Protein AF-A0A0C9LYZ3-F1 (afdb_monomer_lite)

Secondary structure (DSSP, 8-state):
-HHHHHHHSS---------TTHHHHS-HHHHHHHHHTTT--HHHHHHHHHHHSS--B--EETTEEPPPB--SSS--

Foldseek 3Di:
DVVCCVVPVDDDDDDDDDDPQPLLPDDCVVVLVVVVPDPDDPVVSVVVCVVQPPDWDWDADPNDIDPIDDDNHRDD

Radius of gyration: 21.55 Å; chains: 1; bounding box: 47×30×56 Å

pLDDT: mean 88.26, std 8.79, range [54.31, 97.19]

Sequence (76 aa):
MHDYFVAHRRRPVVAFLDIKSAYDTVDRRVIWSVLARSSLPRAVLGLLINMFDDVSVSVLIANHNSAAFSPVTGVL

Organism: NCBI:txid91626

Structure (mmCIF, N/CA/C/O backbone):
data_AF-A0A0C9LYZ3-F1
#
_entry.id   AF-A0A0C9LYZ3-F1
#
loop_
_atom_site.group_PDB
_atom_site.id
_atom_site.type_symbol
_atom_site.label_atom_id
_atom_site.label_alt_id
_atom_site.label_comp_id
_atom_site.label_asym_id
_atom_site.label_entity_id
_atom_site.label_seq_id
_atom_site.pdbx_PDB_ins_code
_atom_site.Cartn_x
_atom_site.Cartn_y
_atom_site.Cartn_z
_atom_site.occupancy
_atom_site.B_iso_or_equiv
_atom_site.auth_seq_id
_atom_site.auth_comp_id
_atom_site.auth_asym_id
_atom_site.auth_atom_id
_atom_site.pdbx_PDB_model_num
ATOM 1 N N . MET A 1 1 ? 28.460 -1.072 -16.301 1.00 63.69 1 MET A N 1
ATOM 2 C CA . MET A 1 1 ? 28.402 0.150 -17.150 1.00 63.69 1 MET A CA 1
ATOM 3 C C . MET A 1 1 ? 29.218 -0.002 -18.427 1.00 63.69 1 MET A C 1
ATOM 5 O O . MET A 1 1 ? 28.674 0.260 -19.492 1.00 63.69 1 MET A O 1
ATOM 9 N N . HIS A 1 2 ? 30.481 -0.444 -18.338 1.00 72.44 2 HIS A N 1
ATOM 10 C CA . HIS A 1 2 ? 31.318 -0.738 -19.507 1.00 72.44 2 HIS A CA 1
ATOM 11 C C . HIS A 1 2 ? 30.674 -1.793 -20.425 1.00 72.44 2 HIS A C 1
ATOM 13 O O . HIS A 1 2 ? 30.470 -1.527 -21.604 1.00 72.44 2 HIS A O 1
ATOM 19 N N . ASP A 1 3 ? 30.202 -2.907 -19.861 1.00 83.38 3 ASP A N 1
ATOM 20 C CA . ASP A 1 3 ? 29.608 -4.011 -20.637 1.00 83.38 3 ASP A CA 1
ATOM 21 C C . ASP A 1 3 ? 28.313 -3.619 -21.366 1.00 83.38 3 ASP A C 1
ATOM 23 O O . ASP A 1 3 ? 28.091 -4.002 -22.513 1.00 83.38 3 ASP A O 1
ATOM 27 N N . TYR A 1 4 ? 27.478 -2.776 -20.745 1.00 85.31 4 TYR A N 1
ATOM 28 C CA . TYR A 1 4 ? 26.272 -2.241 -21.387 1.00 85.31 4 TYR A CA 1
ATOM 29 C C . TYR A 1 4 ? 26.625 -1.388 -22.608 1.00 85.31 4 TYR A C 1
ATOM 31 O O . TYR A 1 4 ? 25.991 -1.510 -23.656 1.00 85.31 4 TYR A O 1
ATOM 39 N N . PHE A 1 5 ? 27.655 -0.546 -22.484 1.00 84.44 5 PHE A N 1
ATOM 40 C CA . PHE A 1 5 ? 28.133 0.278 -23.587 1.00 84.44 5 PHE A CA 1
ATOM 41 C C . PHE A 1 5 ? 28.750 -0.570 -24.705 1.00 84.44 5 PHE A C 1
ATOM 43 O O . PHE A 1 5 ? 28.485 -0.300 -25.873 1.00 84.44 5 PHE A O 1
ATOM 50 N N . VAL A 1 6 ? 29.513 -1.613 -24.367 1.00 87.31 6 VAL A N 1
ATOM 51 C CA . VAL A 1 6 ? 30.080 -2.551 -25.349 1.00 87.31 6 VAL A CA 1
ATOM 52 C C . VAL A 1 6 ? 28.971 -3.242 -26.151 1.00 87.31 6 VAL A C 1
ATOM 54 O O . VAL A 1 6 ? 29.064 -3.314 -27.374 1.00 87.31 6 VAL A O 1
ATOM 57 N N . ALA A 1 7 ? 27.890 -3.669 -25.493 1.00 91.38 7 ALA A N 1
ATOM 58 C CA . ALA A 1 7 ? 26.776 -4.355 -26.147 1.00 91.38 7 ALA A CA 1
ATOM 59 C C . ALA A 1 7 ? 25.828 -3.422 -26.932 1.00 91.38 7 ALA A C 1
ATOM 61 O O . ALA A 1 7 ? 25.346 -3.795 -27.998 1.00 91.38 7 ALA A O 1
ATOM 62 N N . HIS A 1 8 ? 25.564 -2.205 -26.440 1.00 89.25 8 HIS A N 1
ATOM 63 C CA . HIS A 1 8 ? 24.493 -1.342 -26.973 1.00 89.25 8 HIS A CA 1
ATOM 64 C C . HIS A 1 8 ? 24.996 -0.046 -27.620 1.00 89.25 8 HIS A C 1
ATOM 66 O O . HIS A 1 8 ? 24.193 0.728 -28.143 1.00 89.25 8 HIS A O 1
ATOM 72 N N . ARG A 1 9 ? 26.308 0.231 -27.553 1.00 90.38 9 ARG A N 1
ATOM 73 C CA . ARG A 1 9 ? 26.965 1.471 -28.021 1.00 90.38 9 ARG A CA 1
ATOM 74 C C . ARG A 1 9 ? 26.272 2.756 -27.556 1.00 90.38 9 ARG A C 1
ATOM 76 O O . ARG A 1 9 ? 26.320 3.789 -28.220 1.00 90.38 9 ARG A O 1
ATOM 83 N N . ARG A 1 10 ? 25.610 2.698 -26.400 1.00 89.62 10 ARG A N 1
ATOM 84 C CA . ARG A 1 10 ? 24.881 3.807 -25.782 1.00 89.62 10 ARG A CA 1
ATOM 85 C C . ARG A 1 10 ? 25.211 3.854 -24.303 1.00 89.62 10 ARG A C 1
ATOM 87 O O . ARG A 1 10 ? 25.321 2.817 -23.650 1.00 89.62 10 ARG A O 1
ATOM 94 N N . ARG A 1 11 ? 25.377 5.064 -23.771 1.00 88.12 11 ARG A N 1
ATOM 95 C CA . ARG A 1 11 ? 25.450 5.253 -22.320 1.00 88.12 11 ARG A CA 1
ATOM 96 C C . ARG A 1 11 ? 24.045 5.018 -21.757 1.00 88.12 11 ARG A C 1
ATOM 98 O O . ARG A 1 11 ? 23.097 5.567 -22.319 1.00 88.12 11 ARG A O 1
ATOM 105 N N . PRO A 1 12 ? 23.882 4.192 -20.715 1.00 88.56 12 PRO A N 1
ATOM 106 C CA . PRO A 1 12 ? 22.573 4.001 -20.118 1.00 88.56 12 PRO A CA 1
ATOM 107 C C . PRO A 1 12 ? 22.132 5.310 -19.462 1.00 88.56 12 PRO A C 1
ATOM 109 O O . PRO A 1 12 ? 22.937 6.015 -18.850 1.00 88.56 12 PRO A O 1
ATOM 112 N N . VAL A 1 13 ? 20.853 5.628 -19.624 1.00 89.38 13 VAL A N 1
ATOM 113 C CA . VAL A 1 13 ? 20.191 6.754 -18.967 1.00 89.38 13 VAL A CA 1
ATOM 114 C C . VAL A 1 13 ? 19.277 6.164 -17.906 1.00 89.38 13 VAL A C 1
ATOM 116 O O . VAL A 1 13 ? 18.545 5.217 -18.186 1.00 89.38 13 VAL A O 1
ATOM 119 N N . VAL A 1 14 ? 19.343 6.703 -16.693 1.00 88.94 14 VAL A N 1
ATOM 120 C CA . VAL A 1 14 ? 18.500 6.276 -15.575 1.00 88.94 14 VAL A CA 1
ATOM 121 C C . VAL A 1 14 ? 17.464 7.361 -15.323 1.00 88.94 14 VAL A C 1
ATOM 123 O O . VAL A 1 14 ? 17.819 8.528 -15.171 1.00 88.94 14 VAL A O 1
ATOM 126 N N . ALA A 1 15 ? 16.195 6.967 -15.279 1.00 92.06 15 ALA A N 1
ATOM 127 C CA . ALA A 1 15 ? 15.109 7.806 -14.798 1.00 92.06 15 ALA A CA 1
ATOM 128 C C . ALA A 1 15 ? 14.656 7.271 -13.439 1.00 92.06 15 ALA A C 1
ATOM 130 O O . ALA A 1 15 ? 14.361 6.083 -13.306 1.00 92.06 15 ALA A O 1
ATOM 131 N N . PHE A 1 16 ? 14.614 8.148 -12.441 1.00 90.12 16 PHE A N 1
ATOM 132 C CA . PHE A 1 16 ? 14.028 7.838 -11.144 1.00 90.12 16 PHE A CA 1
ATOM 133 C C . PHE A 1 16 ? 12.570 8.280 -11.167 1.00 90.12 16 PHE A C 1
ATOM 135 O O . PHE A 1 16 ? 12.283 9.443 -11.449 1.00 90.12 16 PHE A O 1
ATOM 142 N N . LEU A 1 17 ? 11.663 7.345 -10.897 1.00 91.69 17 LEU A N 1
ATOM 143 C CA . LEU A 1 17 ? 10.238 7.619 -10.783 1.00 91.69 17 LEU A CA 1
ATOM 144 C C . LEU A 1 17 ?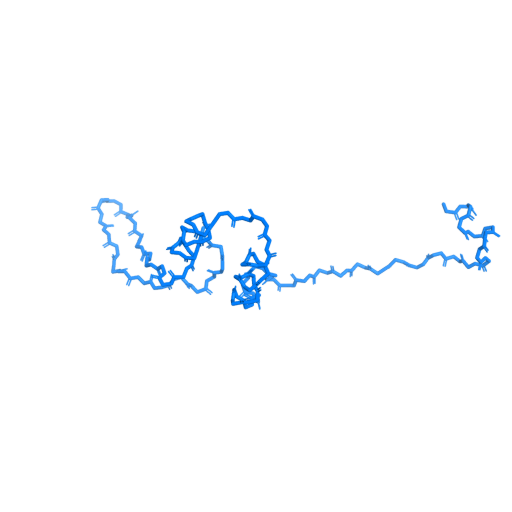 9.786 7.239 -9.380 1.00 91.69 17 LEU A C 1
ATOM 146 O O . LEU A 1 17 ? 9.834 6.068 -9.009 1.00 91.69 17 LEU A O 1
ATOM 150 N N . ASP A 1 18 ? 9.342 8.240 -8.634 1.00 91.19 18 ASP A N 1
ATOM 151 C CA . ASP A 1 18 ? 8.660 8.050 -7.365 1.00 91.19 18 ASP A CA 1
ATOM 152 C C . ASP A 1 18 ? 7.152 8.176 -7.596 1.00 91.19 18 ASP A C 1
ATOM 154 O O . ASP A 1 18 ? 6.676 9.170 -8.153 1.00 91.19 18 ASP A O 1
ATOM 158 N N . ILE A 1 19 ? 6.398 7.141 -7.227 1.00 88.00 19 ILE A N 1
ATOM 159 C CA . ILE A 1 19 ? 4.942 7.132 -7.381 1.00 88.00 19 ILE A CA 1
ATOM 160 C C . ILE A 1 19 ? 4.342 7.649 -6.082 1.00 88.00 19 ILE A C 1
ATOM 1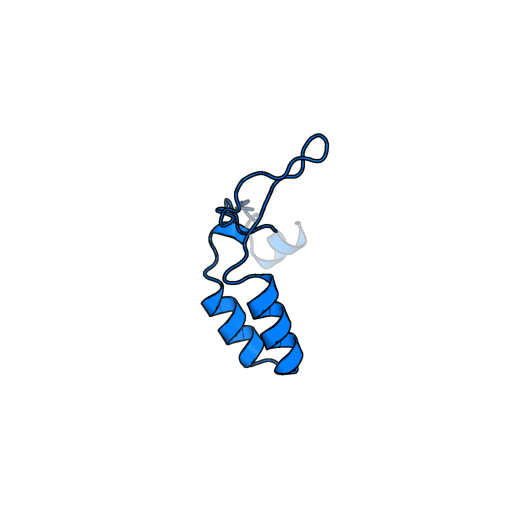62 O O . ILE A 1 19 ? 4.285 6.944 -5.073 1.00 88.00 19 ILE A O 1
ATOM 166 N N . LYS A 1 20 ? 3.865 8.893 -6.127 1.00 87.00 20 LYS A N 1
ATOM 167 C CA . LYS A 1 20 ? 3.232 9.542 -4.982 1.00 87.00 20 LYS A CA 1
ATOM 168 C C . LYS A 1 20 ? 2.064 8.705 -4.461 1.00 87.00 20 LYS A C 1
ATOM 170 O O . LYS A 1 20 ? 1.151 8.385 -5.217 1.00 87.00 20 LYS A O 1
ATOM 175 N N . SER A 1 21 ? 2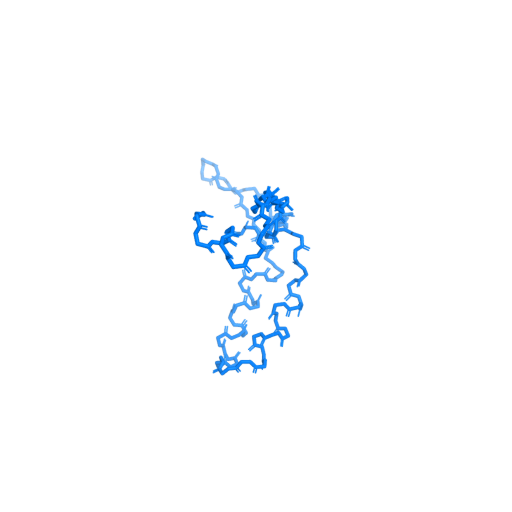.067 8.431 -3.155 1.00 83.19 21 SER A N 1
ATOM 176 C CA . SER A 1 21 ? 0.942 7.793 -2.459 1.00 83.19 21 SER A CA 1
ATOM 177 C C . SER A 1 21 ? 0.489 6.485 -3.121 1.00 83.19 21 SER A C 1
ATOM 179 O O . SER A 1 21 ? -0.705 6.230 -3.261 1.00 83.19 21 SER A O 1
ATOM 181 N N . ALA A 1 22 ? 1.433 5.643 -3.555 1.00 84.94 22 ALA A N 1
ATOM 182 C CA . ALA A 1 22 ? 1.124 4.386 -4.242 1.00 84.94 22 ALA A CA 1
ATOM 183 C C . ALA A 1 22 ? 0.136 3.493 -3.462 1.00 84.94 22 ALA A C 1
ATOM 185 O O . ALA A 1 22 ? -0.733 2.872 -4.061 1.00 84.94 22 ALA A O 1
ATOM 186 N N . TYR A 1 23 ? 0.212 3.474 -2.129 1.00 79.62 23 TYR A N 1
ATOM 187 C CA . TYR A 1 23 ? -0.719 2.708 -1.291 1.00 79.62 23 TYR A CA 1
ATOM 188 C C . TYR A 1 23 ? -2.128 3.312 -1.228 1.00 79.62 23 TYR A C 1
ATOM 190 O O . TYR A 1 23 ? -3.102 2.569 -1.152 1.00 79.62 23 TYR A O 1
ATOM 198 N N 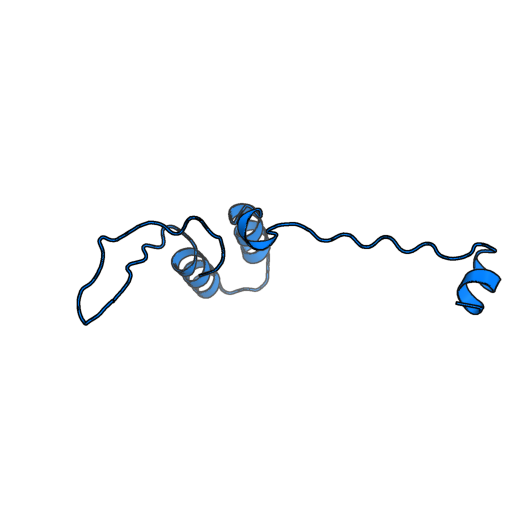. ASP A 1 24 ? -2.249 4.641 -1.281 1.00 82.31 24 ASP A N 1
ATOM 199 C CA . ASP A 1 24 ? -3.542 5.334 -1.196 1.00 82.31 24 ASP A CA 1
ATOM 200 C C . ASP A 1 24 ? -4.266 5.376 -2.550 1.00 82.31 24 ASP A C 1
ATOM 202 O O . ASP A 1 24 ? -5.488 5.483 -2.611 1.00 82.31 24 ASP A O 1
ATOM 206 N N . THR A 1 25 ? -3.507 5.335 -3.648 1.00 83.31 25 THR A N 1
ATOM 207 C CA . THR A 1 25 ? -4.015 5.572 -5.011 1.00 83.31 25 THR A CA 1
ATOM 208 C C . THR A 1 25 ? -4.432 4.303 -5.743 1.00 83.31 25 THR A C 1
ATOM 210 O O . THR A 1 25 ? -5.104 4.381 -6.773 1.00 83.31 25 THR A O 1
ATOM 213 N N . VAL A 1 26 ? -4.052 3.129 -5.238 1.00 85.00 26 VAL A N 1
ATOM 214 C CA . VAL A 1 26 ? -4.416 1.859 -5.864 1.00 85.00 26 VAL A CA 1
ATOM 215 C C . VAL A 1 26 ? -5.847 1.482 -5.491 1.00 85.00 26 VAL A C 1
ATOM 217 O O . VAL A 1 26 ? -6.193 1.323 -4.323 1.00 85.00 26 VAL A O 1
ATOM 220 N N . ASP A 1 27 ? -6.674 1.260 -6.512 1.00 87.94 27 ASP A N 1
ATOM 221 C CA . ASP A 1 27 ? -8.000 0.675 -6.342 1.00 87.94 27 ASP A CA 1
ATOM 222 C C . ASP A 1 27 ? -7.878 -0.769 -5.827 1.00 87.94 27 ASP A C 1
ATOM 224 O O . ASP A 1 27 ? -7.460 -1.681 -6.552 1.00 87.94 27 ASP A O 1
ATOM 228 N N . ARG A 1 28 ? -8.275 -0.989 -4.568 1.00 88.81 28 ARG A N 1
ATOM 229 C CA . ARG A 1 28 ? -8.194 -2.299 -3.903 1.00 88.81 28 ARG A CA 1
ATOM 230 C C . ARG A 1 28 ? -8.979 -3.390 -4.621 1.00 88.81 28 ARG A C 1
ATOM 232 O O . ARG A 1 28 ? -8.582 -4.550 -4.560 1.00 88.81 28 ARG A O 1
ATOM 239 N N . ARG A 1 29 ? -10.008 -3.047 -5.403 1.00 90.44 29 ARG A N 1
ATOM 240 C CA . ARG A 1 29 ? -10.751 -4.025 -6.217 1.00 90.44 29 ARG A CA 1
ATOM 241 C C . ARG A 1 29 ? -9.841 -4.724 -7.224 1.00 90.44 29 ARG A C 1
ATOM 243 O O . ARG A 1 29 ? -10.015 -5.914 -7.494 1.00 90.44 29 ARG A O 1
ATOM 250 N N . VAL A 1 30 ? -8.837 -4.015 -7.745 1.00 93.38 30 VAL A N 1
ATOM 251 C CA . VAL A 1 30 ? -7.821 -4.600 -8.628 1.00 93.38 30 VAL A CA 1
ATOM 252 C C . VAL A 1 30 ? -6.993 -5.628 -7.858 1.00 93.38 30 VAL A C 1
ATOM 254 O O . VAL A 1 30 ? -6.840 -6.750 -8.344 1.00 93.38 30 VAL A O 1
ATOM 257 N N . ILE A 1 31 ? -6.547 -5.294 -6.641 1.00 92.38 31 ILE A N 1
ATOM 258 C CA . ILE A 1 31 ? -5.789 -6.195 -5.755 1.00 92.38 31 ILE A CA 1
ATOM 259 C C . ILE A 1 31 ? -6.607 -7.456 -5.451 1.00 92.38 31 ILE A C 1
ATOM 261 O O . ILE A 1 31 ? -6.133 -8.570 -5.682 1.00 92.38 31 ILE A O 1
ATOM 265 N N . TRP A 1 32 ? -7.861 -7.297 -5.022 1.00 95.06 32 TRP A N 1
ATOM 266 C CA . TRP A 1 32 ? -8.769 -8.408 -4.728 1.00 95.06 32 TRP A CA 1
ATOM 267 C C . TRP A 1 32 ? -8.983 -9.310 -5.940 1.00 95.06 32 TRP A C 1
ATOM 269 O O . TRP A 1 32 ? -8.910 -10.531 -5.814 1.00 95.06 32 TRP A O 1
ATOM 279 N N . SER A 1 33 ? -9.155 -8.731 -7.133 1.00 95.12 33 SER A N 1
ATOM 280 C CA . SER A 1 33 ? -9.314 -9.508 -8.366 1.00 95.12 33 SER A CA 1
ATOM 281 C C . SER A 1 33 ? -8.077 -10.348 -8.703 1.00 95.12 33 SER A C 1
ATOM 283 O O . SER A 1 33 ? -8.210 -11.465 -9.201 1.00 95.12 33 SER A O 1
ATOM 285 N N . VAL A 1 34 ? -6.873 -9.830 -8.439 1.00 96.25 34 VAL A N 1
ATOM 286 C CA . VAL A 1 34 ? -5.610 -10.538 -8.686 1.00 96.25 34 VAL A CA 1
ATOM 287 C C . VAL A 1 34 ? -5.429 -11.659 -7.668 1.00 96.25 34 VAL A C 1
ATOM 289 O O . VAL A 1 34 ? -5.151 -12.792 -8.059 1.00 96.25 34 VAL A O 1
ATOM 292 N N . LEU A 1 35 ? -5.653 -11.379 -6.381 1.00 95.94 35 LEU A N 1
ATOM 293 C CA . LEU A 1 35 ? -5.539 -12.379 -5.318 1.00 95.94 35 LEU A CA 1
ATOM 294 C C . LEU A 1 35 ? -6.573 -13.498 -5.467 1.00 95.94 35 LEU A C 1
ATOM 296 O O . LEU A 1 35 ? -6.235 -14.661 -5.260 1.00 95.94 35 LEU A O 1
ATOM 300 N N . ALA A 1 36 ? -7.792 -13.188 -5.910 1.00 95.94 36 ALA A N 1
ATOM 301 C CA . ALA A 1 36 ? -8.823 -14.187 -6.194 1.00 95.94 36 ALA A CA 1
ATOM 302 C C . ALA A 1 36 ? -8.430 -15.184 -7.300 1.00 95.94 36 ALA A C 1
ATOM 304 O O . ALA A 1 36 ? -8.933 -16.306 -7.313 1.00 95.94 36 ALA A O 1
ATOM 305 N N . ARG A 1 37 ? -7.538 -14.790 -8.221 1.00 96.62 37 ARG A N 1
ATOM 306 C CA . ARG A 1 37 ? -7.000 -15.657 -9.286 1.00 96.62 37 ARG A CA 1
ATOM 307 C C . ARG A 1 37 ? -5.738 -16.419 -8.869 1.00 96.62 37 ARG A C 1
ATOM 309 O O . ARG A 1 37 ? -5.235 -17.224 -9.648 1.00 96.62 37 ARG A O 1
ATOM 316 N N . SER A 1 38 ? -5.208 -16.147 -7.680 1.00 95.38 38 SER A N 1
ATOM 317 C CA . SER A 1 38 ? -4.032 -16.829 -7.140 1.00 95.38 38 SER A CA 1
ATOM 318 C C . SER A 1 38 ? -4.411 -18.133 -6.427 1.00 95.38 38 SER A C 1
ATOM 320 O O . SER A 1 38 ? -5.585 -18.466 -6.281 1.00 95.38 38 SER A O 1
ATOM 322 N N . SER A 1 39 ? -3.414 -18.864 -5.929 1.00 96.25 39 SER A N 1
ATOM 323 C CA . SER A 1 39 ? -3.616 -20.055 -5.096 1.00 96.25 39 SER A CA 1
ATOM 324 C C . SER A 1 39 ? -4.012 -19.740 -3.643 1.00 96.25 39 SER A C 1
ATOM 326 O O . SER A 1 39 ? -3.999 -20.638 -2.800 1.00 96.25 39 SER A O 1
ATOM 328 N N . LEU A 1 40 ? -4.317 -18.479 -3.313 1.00 96.12 40 LEU A N 1
ATOM 329 C CA . LEU A 1 40 ? -4.689 -18.066 -1.963 1.00 96.12 40 LEU A CA 1
ATOM 330 C C . LEU A 1 40 ? -6.034 -18.699 -1.546 1.00 96.12 40 LEU A C 1
ATOM 332 O O . LEU A 1 40 ? -7.015 -18.606 -2.291 1.00 96.12 40 LEU A O 1
ATOM 336 N N . PRO A 1 41 ? -6.138 -19.295 -0.343 1.00 97.19 41 PRO A N 1
ATOM 337 C CA . PRO A 1 41 ? -7.414 -19.786 0.159 1.00 97.19 41 PRO A CA 1
ATOM 338 C C . PRO A 1 41 ? -8.453 -18.664 0.251 1.00 97.19 41 PRO A C 1
ATOM 340 O O . PRO A 1 41 ? -8.165 -17.574 0.750 1.00 97.19 41 PRO A O 1
ATOM 343 N N . ARG A 1 42 ? -9.700 -18.948 -0.146 1.00 95.19 42 ARG A N 1
ATOM 344 C CA . ARG A 1 42 ? -10.793 -17.955 -0.119 1.00 95.19 42 ARG A CA 1
ATOM 345 C C . ARG A 1 42 ? -11.028 -17.349 1.265 1.00 95.19 42 ARG A C 1
ATOM 347 O O . ARG A 1 42 ? -11.348 -16.173 1.356 1.00 95.19 42 ARG A O 1
ATOM 354 N N . ALA A 1 43 ? -10.845 -18.132 2.329 1.00 96.31 43 ALA A N 1
ATOM 355 C CA . ALA A 1 43 ? -10.969 -17.644 3.701 1.0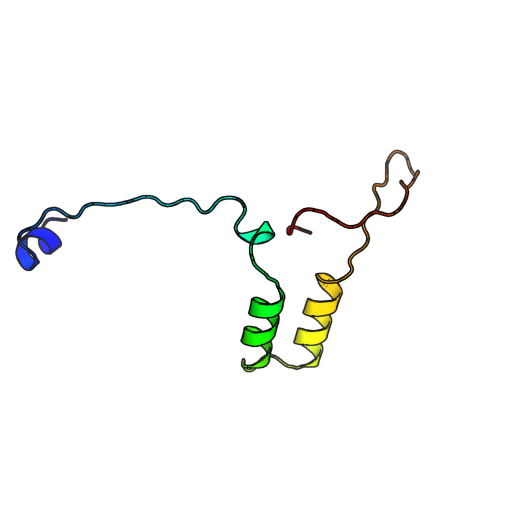0 96.31 43 ALA A CA 1
ATOM 356 C C . ALA A 1 43 ? -9.914 -16.574 4.032 1.00 96.31 43 ALA A C 1
ATOM 358 O O . ALA A 1 43 ? -10.235 -15.568 4.655 1.00 96.31 43 ALA A O 1
ATOM 359 N N . VAL A 1 44 ? -8.677 -16.758 3.559 1.00 96.38 44 VAL A N 1
ATOM 360 C CA . VAL A 1 44 ? -7.596 -15.779 3.744 1.00 96.38 44 VAL A CA 1
ATOM 361 C C . VAL A 1 44 ? -7.874 -14.523 2.922 1.00 96.38 44 VAL A C 1
ATOM 363 O O . VAL A 1 44 ? -7.716 -13.422 3.434 1.00 96.38 44 VAL A O 1
ATOM 366 N N . LEU A 1 45 ? -8.362 -14.670 1.685 1.00 96.06 45 LEU A N 1
ATOM 367 C CA . LEU A 1 45 ? -8.795 -13.523 0.884 1.00 96.06 45 LEU A CA 1
ATOM 368 C C . LEU A 1 45 ? -9.918 -12.736 1.573 1.00 96.06 45 LEU A C 1
ATOM 370 O O . LEU A 1 45 ? -9.850 -11.516 1.643 1.00 96.06 45 LEU A O 1
ATOM 374 N N . GLY A 1 46 ? -10.928 -13.425 2.108 1.00 94.75 46 GLY A N 1
ATOM 375 C CA . GLY A 1 46 ? -12.019 -12.786 2.842 1.00 94.75 46 GLY A CA 1
ATOM 376 C C . GLY A 1 46 ? -11.535 -12.056 4.095 1.00 94.75 46 GLY A C 1
ATOM 377 O O . GLY A 1 46 ? -12.012 -10.964 4.386 1.00 94.75 46 GLY A O 1
ATOM 378 N N . LEU A 1 47 ? -10.556 -12.616 4.809 1.00 94.31 47 LEU A N 1
ATOM 379 C CA . LEU A 1 47 ? -9.932 -11.949 5.950 1.00 94.31 47 LEU A CA 1
ATOM 380 C C . LEU A 1 47 ? -9.202 -10.670 5.522 1.00 94.31 47 LEU A C 1
ATOM 382 O O . LEU A 1 47 ? -9.405 -9.635 6.142 1.00 94.31 47 LEU A O 1
ATOM 386 N N . LEU A 1 48 ? -8.423 -10.715 4.438 1.00 93.00 48 LEU A N 1
ATOM 387 C CA . LEU A 1 48 ? -7.749 -9.528 3.905 1.00 93.00 48 LEU A CA 1
ATOM 388 C C . LEU A 1 48 ? -8.750 -8.450 3.480 1.00 93.00 48 LEU A C 1
ATOM 390 O O . LEU A 1 48 ? -8.585 -7.298 3.855 1.00 93.00 48 LEU A O 1
ATOM 394 N N . ILE A 1 49 ? -9.812 -8.816 2.760 1.00 92.56 49 ILE A N 1
ATOM 395 C CA . ILE A 1 49 ? -10.856 -7.863 2.358 1.00 92.56 49 ILE A CA 1
ATOM 396 C C . ILE A 1 49 ? -11.448 -7.177 3.597 1.00 92.56 49 ILE A C 1
ATOM 398 O O . ILE A 1 49 ? -11.430 -5.957 3.676 1.00 92.56 49 ILE A O 1
ATOM 402 N N . ASN A 1 50 ? -11.866 -7.939 4.612 1.00 90.31 50 ASN A N 1
ATOM 403 C CA . ASN A 1 50 ? -12.451 -7.371 5.834 1.00 90.31 50 ASN A CA 1
ATOM 404 C C . ASN A 1 50 ? -11.464 -6.560 6.691 1.00 90.31 50 ASN A C 1
ATOM 406 O O . ASN A 1 50 ? -11.886 -5.755 7.514 1.00 90.31 50 ASN A O 1
ATOM 410 N N . MET A 1 51 ? -10.156 -6.790 6.553 1.00 88.25 51 MET A N 1
ATOM 411 C CA . MET A 1 51 ? -9.144 -5.995 7.250 1.00 88.25 51 MET A CA 1
ATOM 412 C C . MET A 1 51 ? -8.927 -4.621 6.616 1.00 88.25 51 MET A C 1
ATOM 414 O O . MET A 1 51 ? -8.449 -3.728 7.307 1.00 88.25 51 MET A O 1
ATOM 418 N N . PHE A 1 52 ? -9.213 -4.462 5.322 1.00 87.62 52 PHE A N 1
ATOM 419 C CA . PHE A 1 52 ? -8.852 -3.264 4.558 1.00 87.62 52 PHE A CA 1
ATOM 420 C C . PHE A 1 52 ? -10.052 -2.512 3.965 1.00 87.62 52 PHE A C 1
ATOM 422 O O . PHE A 1 52 ? -9.911 -1.325 3.662 1.00 87.62 52 PHE A O 1
ATOM 429 N N . ASP A 1 53 ? -11.208 -3.160 3.824 1.00 87.00 53 ASP A N 1
ATOM 430 C CA . ASP A 1 53 ? -12.448 -2.562 3.329 1.00 87.00 53 ASP A CA 1
ATOM 431 C C . ASP A 1 53 ? -13.393 -2.242 4.504 1.00 87.00 53 ASP A C 1
ATOM 433 O O . ASP A 1 53 ? -13.443 -2.968 5.495 1.00 87.00 53 ASP A O 1
ATOM 437 N N . ASP A 1 54 ? -14.124 -1.126 4.399 1.00 81.31 54 ASP A N 1
ATOM 438 C CA . ASP A 1 54 ? -15.103 -0.645 5.394 1.00 81.31 54 ASP A CA 1
ATOM 439 C C . ASP A 1 54 ? -14.566 -0.497 6.832 1.00 81.31 54 ASP A C 1
ATOM 441 O O . ASP A 1 54 ? -15.286 -0.633 7.824 1.00 81.31 54 ASP A O 1
ATOM 445 N N . VAL A 1 55 ? -13.278 -0.170 6.957 1.00 85.56 55 VAL A N 1
ATOM 446 C CA . VAL A 1 55 ? -12.611 -0.030 8.254 1.00 85.56 55 VAL A CA 1
ATOM 447 C C . VAL A 1 55 ? -13.033 1.267 8.945 1.00 85.56 55 VAL A C 1
ATOM 449 O O . VAL A 1 55 ? -13.127 2.334 8.336 1.00 85.56 55 VAL A O 1
ATOM 452 N N . SER A 1 56 ? -13.251 1.172 10.254 1.00 88.31 56 SER A N 1
ATOM 453 C CA . SER A 1 56 ? -13.576 2.291 11.133 1.00 88.31 56 SER A CA 1
ATOM 454 C C . SER A 1 56 ? -12.463 2.480 12.158 1.00 88.31 56 SER A C 1
ATOM 456 O O . SER A 1 56 ? -12.104 1.545 12.871 1.00 88.31 56 SER A O 1
ATOM 458 N N . VAL A 1 57 ? -11.944 3.700 12.260 1.00 88.62 57 VAL A N 1
ATOM 459 C CA . VAL A 1 57 ? -10.843 4.076 13.150 1.00 88.62 57 VAL A CA 1
ATOM 460 C C . VAL A 1 57 ? -11.356 5.014 14.241 1.00 88.62 57 VAL A C 1
ATOM 462 O O . VAL A 1 57 ? -12.224 5.851 14.007 1.00 88.62 57 VAL A O 1
ATOM 465 N N . SER A 1 58 ? -10.808 4.891 15.447 1.00 92.62 58 SER A N 1
ATOM 466 C CA . SER A 1 58 ? -10.994 5.848 16.540 1.00 92.62 58 SER A CA 1
ATOM 467 C C . SER A 1 58 ? -9.655 6.128 17.207 1.00 92.62 58 SER A C 1
ATOM 469 O O . SER A 1 58 ? -8.807 5.242 17.299 1.00 92.62 58 SER A O 1
ATOM 471 N N . VAL A 1 59 ? -9.474 7.344 17.709 1.00 91.38 59 VAL A N 1
ATOM 472 C CA . VAL A 1 59 ? -8.252 7.756 18.403 1.00 91.38 59 VAL A CA 1
ATOM 473 C C . VAL A 1 59 ? -8.490 7.724 19.912 1.00 91.38 59 VAL A C 1
ATOM 475 O O . VAL A 1 59 ? -9.456 8.315 20.392 1.00 91.38 59 VAL A O 1
ATOM 478 N N . LEU A 1 60 ? -7.601 7.056 20.653 1.00 95.69 60 LEU A N 1
ATOM 479 C CA . LEU A 1 60 ? -7.616 6.987 22.116 1.00 95.69 60 LEU A CA 1
ATOM 480 C C . LEU A 1 60 ? -6.597 7.975 22.698 1.00 95.69 60 LEU A C 1
ATOM 482 O O . LEU A 1 60 ? -5.394 7.809 22.507 1.00 95.69 60 LEU A O 1
ATOM 486 N N . ILE A 1 61 ? -7.063 8.982 23.441 1.00 94.00 61 ILE A N 1
ATOM 487 C CA . ILE A 1 61 ? -6.208 9.951 24.145 1.00 94.00 61 ILE A CA 1
ATOM 488 C C . ILE A 1 61 ? -6.687 10.062 25.586 1.00 94.00 61 ILE A C 1
ATOM 490 O O . ILE A 1 61 ? -7.861 10.319 25.831 1.00 94.00 61 ILE A O 1
ATOM 494 N N . ALA A 1 62 ? -5.778 9.877 26.548 1.00 93.38 62 ALA A N 1
ATOM 495 C CA . ALA A 1 62 ? -6.079 9.993 27.980 1.00 93.38 62 ALA A CA 1
ATOM 496 C C . ALA A 1 62 ? -7.315 9.175 28.420 1.00 93.38 62 ALA A C 1
ATOM 498 O O . ALA A 1 62 ? -8.137 9.643 29.200 1.00 93.38 62 ALA A O 1
ATOM 499 N N . ASN A 1 63 ? -7.444 7.948 27.904 1.00 93.12 63 ASN A N 1
ATOM 500 C CA . ASN A 1 63 ? -8.574 7.046 28.152 1.00 93.12 63 ASN A CA 1
ATOM 501 C C . ASN A 1 63 ? -9.939 7.515 27.597 1.00 93.12 63 ASN A C 1
ATOM 503 O O . ASN A 1 63 ? -10.977 6.953 27.941 1.00 93.12 63 ASN A O 1
ATOM 507 N N . HIS A 1 64 ? -9.942 8.513 26.711 1.00 93.62 64 HIS A N 1
ATOM 508 C CA . HIS A 1 64 ? -11.113 8.957 25.962 1.00 93.62 64 HIS A CA 1
ATOM 509 C C . HIS A 1 64 ? -10.969 8.602 24.480 1.00 93.62 64 HIS A C 1
ATOM 511 O O . HIS A 1 64 ? -9.945 8.890 23.860 1.00 93.62 64 HIS A O 1
ATOM 517 N N . ASN A 1 65 ? -12.010 7.991 23.914 1.00 95.94 65 ASN A N 1
ATOM 518 C CA . ASN A 1 65 ? -12.087 7.698 22.485 1.00 95.94 65 ASN A CA 1
ATOM 519 C C . ASN A 1 65 ? -12.717 8.864 21.723 1.00 95.94 65 ASN A C 1
ATOM 521 O O . ASN A 1 65 ? -13.704 9.452 22.172 1.00 95.94 65 ASN A O 1
ATOM 525 N N . SER A 1 66 ? -12.181 9.158 20.541 1.00 93.88 66 SER A N 1
ATOM 526 C CA . SER A 1 66 ? -12.856 10.002 19.561 1.00 93.88 66 SER A CA 1
ATOM 527 C C . SER A 1 66 ? -14.110 9.314 19.015 1.00 93.88 66 SER A C 1
ATOM 529 O O . SER A 1 66 ? -14.277 8.097 19.124 1.00 93.88 66 SER A O 1
ATOM 531 N N . ALA A 1 67 ? -14.958 10.086 18.332 1.00 93.94 67 ALA A N 1
ATOM 532 C CA . ALA A 1 67 ? -15.915 9.493 17.408 1.00 93.94 67 ALA A CA 1
ATOM 533 C C . ALA A 1 67 ? -15.174 8.646 16.358 1.00 93.94 67 ALA A C 1
ATOM 535 O O . ALA A 1 67 ? -14.044 8.967 15.970 1.00 93.94 67 ALA A O 1
ATOM 536 N N . ALA A 1 68 ? -15.819 7.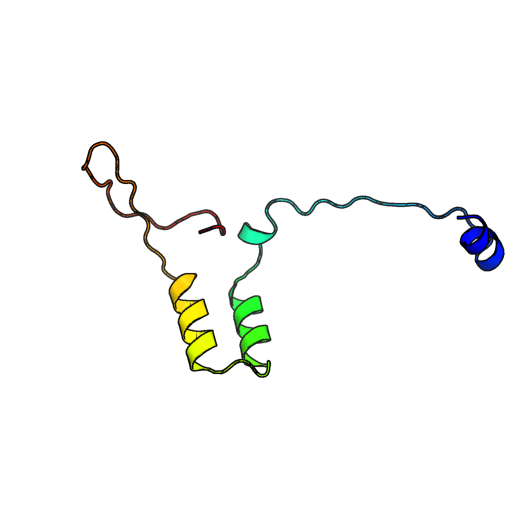566 15.930 1.00 92.88 68 ALA A N 1
ATOM 537 C CA . ALA A 1 68 ? -15.341 6.724 14.849 1.00 92.88 68 ALA A CA 1
ATOM 538 C C . ALA A 1 68 ? -15.332 7.492 13.518 1.00 92.88 68 ALA A C 1
ATOM 540 O O . ALA A 1 68 ? -16.244 8.273 13.240 1.00 92.88 68 ALA A O 1
ATOM 541 N N . PHE A 1 69 ? -14.318 7.253 12.692 1.00 90.12 69 PHE A N 1
ATOM 542 C CA . PHE A 1 69 ? -14.194 7.820 11.354 1.00 90.12 69 PHE A CA 1
ATOM 543 C C . PHE A 1 69 ? -13.575 6.807 10.390 1.00 90.12 69 PHE A C 1
ATOM 545 O O . PHE A 1 69 ? -12.804 5.934 10.788 1.00 90.12 69 PHE A O 1
ATOM 552 N N . SER A 1 70 ? -13.894 6.931 9.105 1.00 86.81 70 SER A N 1
ATOM 553 C CA . SER A 1 70 ? -13.257 6.125 8.065 1.00 86.81 70 SER A CA 1
ATOM 554 C C . SER A 1 70 ? -11.870 6.686 7.733 1.00 86.81 70 SER A C 1
ATOM 556 O O . SER A 1 70 ? -11.732 7.902 7.561 1.00 86.81 70 SER A O 1
ATOM 558 N N . PRO A 1 71 ? -10.834 5.839 7.624 1.00 82.31 71 PRO A N 1
ATOM 559 C CA . PRO A 1 71 ? -9.504 6.281 7.240 1.00 82.31 71 PRO A CA 1
ATOM 560 C C . PRO A 1 71 ? -9.512 6.788 5.792 1.00 82.31 71 PRO A C 1
ATOM 562 O O . PRO A 1 71 ? -10.094 6.172 4.901 1.00 82.31 71 PRO A O 1
ATOM 565 N N . VAL A 1 72 ? -8.859 7.928 5.562 1.00 74.62 72 VAL A N 1
ATOM 566 C CA . VAL A 1 72 ? -8.749 8.560 4.231 1.00 74.62 72 VAL A CA 1
ATOM 567 C C . VAL A 1 72 ? -7.479 8.103 3.501 1.00 74.62 72 VAL A C 1
ATOM 569 O O . VAL A 1 72 ? -7.371 8.234 2.285 1.00 74.62 72 VAL A O 1
ATOM 572 N N . THR A 1 73 ? -6.517 7.547 4.240 1.00 71.06 73 THR A N 1
ATOM 573 C CA . THR A 1 73 ? -5.265 6.995 3.717 1.00 71.06 73 THR A CA 1
ATOM 574 C C . THR A 1 73 ? -5.322 5.477 3.675 1.00 71.06 73 THR A C 1
ATOM 576 O O . THR A 1 73 ? -5.998 4.834 4.475 1.00 71.06 73 THR A O 1
ATOM 579 N N . GLY A 1 74 ? -4.606 4.895 2.720 1.00 60.81 74 GLY A N 1
ATOM 580 C CA . GLY A 1 74 ? -4.593 3.470 2.452 1.00 60.81 74 GLY A CA 1
ATOM 581 C C . GLY A 1 74 ? -3.709 2.642 3.377 1.00 60.81 74 GLY A C 1
ATOM 582 O O . GLY A 1 74 ? -3.787 1.414 3.330 1.00 60.81 74 GLY A O 1
ATOM 583 N N . VAL A 1 75 ? -2.917 3.305 4.219 1.00 58.38 75 VAL A N 1
ATOM 584 C CA . VAL A 1 75 ? -2.166 2.685 5.310 1.00 58.38 75 VAL A CA 1
ATOM 585 C C . VAL A 1 75 ? -3.069 2.619 6.542 1.00 58.38 75 VAL A C 1
ATOM 587 O O . VAL A 1 75 ? -3.436 3.658 7.094 1.00 58.38 75 VAL A O 1
ATOM 590 N N . LEU A 1 76 ? -3.431 1.395 6.925 1.00 54.31 76 LEU A N 1
ATOM 591 C CA . LEU A 1 76 ? -3.804 1.049 8.297 1.00 54.31 76 LEU A CA 1
ATOM 592 C C . LEU A 1 76 ? -2.542 0.714 9.087 1.00 54.31 76 LEU A C 1
ATOM 594 O O . LEU A 1 76 ? -1.634 0.097 8.481 1.00 54.31 76 LEU A O 1
#